Protein AF-A0A4R9WCB1-F1 (afdb_monomer_lite)

Foldseek 3Di:
DPPFPDWFWFADPQQFWIKIWGHDPVWIKIATLGGHPDHDDGCCGGPVCVVVSVVSDDPPRIDID

Secondary structure (DSSP, 8-state):
----SEEEEEE-TTS-EEEEEEEETTEEEEEEEEE-SSPPPHHIIIIISHHHHHHT--TT--EE-

Structure (mmCIF, N/CA/C/O backbone):
data_AF-A0A4R9WCB1-F1
#
_entry.id   AF-A0A4R9WCB1-F1
#
loop_
_atom_site.group_PDB
_atom_site.id
_atom_site.type_symbol
_atom_site.label_atom_id
_atom_site.label_alt_id
_atom_site.label_comp_id
_atom_site.label_asym_id
_atom_site.label_entity_id
_atom_site.label_seq_id
_atom_site.pdbx_PDB_ins_code
_atom_site.Cartn_x
_atom_site.Cartn_y
_atom_site.Cartn_z
_atom_site.occupancy
_atom_site.B_iso_or_equiv
_atom_site.auth_seq_id
_atom_site.auth_comp_id
_atom_site.auth_asym_id
_atom_site.auth_atom_id
_atom_site.pdbx_PDB_model_num
ATOM 1 N N . MET A 1 1 ? 7.333 8.459 -12.998 1.00 58.84 1 MET A N 1
ATOM 2 C CA . MET A 1 1 ? 6.823 7.321 -12.209 1.00 58.84 1 MET A CA 1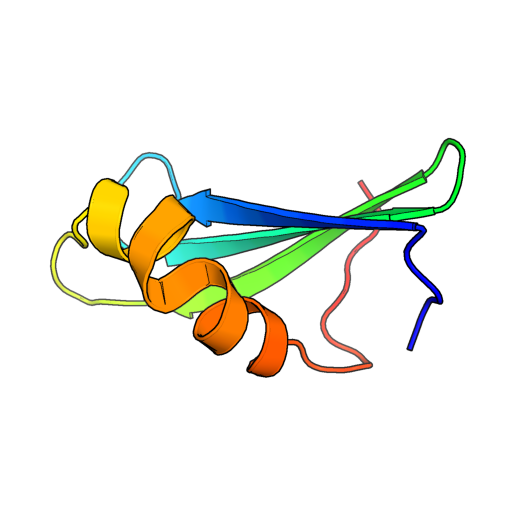
ATOM 3 C C . MET A 1 1 ? 7.303 6.075 -12.918 1.00 58.84 1 MET A C 1
ATOM 5 O O . MET A 1 1 ? 7.157 6.066 -14.139 1.00 58.84 1 MET A O 1
ATOM 9 N N . PRO A 1 2 ? 7.928 5.103 -12.236 1.00 66.25 2 PRO A N 1
ATOM 10 C CA . PRO A 1 2 ? 8.146 3.798 -12.849 1.00 66.25 2 PRO A CA 1
ATOM 11 C C . PRO A 1 2 ? 6.802 3.295 -13.386 1.00 66.25 2 PRO A C 1
ATOM 13 O O . PRO A 1 2 ? 5.768 3.491 -12.738 1.00 66.25 2 PRO A O 1
ATOM 16 N N . ALA A 1 3 ? 6.794 2.762 -14.601 1.00 83.06 3 ALA A N 1
ATOM 17 C CA . ALA A 1 3 ? 5.588 2.189 -15.175 1.00 83.06 3 ALA A CA 1
ATOM 18 C C . ALA A 1 3 ? 5.439 0.782 -14.595 1.00 83.06 3 ALA A C 1
ATOM 20 O O . ALA A 1 3 ? 5.983 -0.164 -15.143 1.00 83.06 3 ALA A O 1
ATOM 21 N N . PHE A 1 4 ? 4.784 0.673 -13.440 1.00 92.06 4 PHE A N 1
ATOM 22 C CA . PHE A 1 4 ? 4.538 -0.623 -12.818 1.00 92.06 4 PHE A CA 1
ATOM 23 C C . PHE A 1 4 ? 3.446 -1.382 -13.569 1.00 92.06 4 PHE A C 1
ATOM 25 O O . PHE A 1 4 ? 2.392 -0.815 -13.867 1.00 92.06 4 PHE A O 1
ATOM 32 N N . ASP A 1 5 ? 3.679 -2.670 -13.798 1.00 92.69 5 ASP A N 1
ATOM 33 C CA . ASP A 1 5 ? 2.696 -3.605 -14.348 1.00 92.69 5 ASP A CA 1
ATOM 34 C C . ASP A 1 5 ? 1.576 -3.881 -13.334 1.00 92.69 5 ASP A C 1
ATOM 36 O O . ASP A 1 5 ? 0.412 -4.069 -13.693 1.00 92.69 5 ASP A O 1
ATOM 40 N N . GLN A 1 6 ? 1.928 -3.873 -12.045 1.00 94.12 6 GLN A N 1
ATOM 41 C CA . GLN A 1 6 ? 1.024 -4.132 -10.930 1.00 94.12 6 GLN A CA 1
ATOM 42 C C . GLN A 1 6 ? 1.417 -3.297 -9.708 1.00 94.12 6 GLN A C 1
ATOM 44 O O . GLN A 1 6 ? 2.599 -3.050 -9.459 1.00 94.12 6 GLN A O 1
ATOM 49 N N . ILE A 1 7 ? 0.411 -2.876 -8.934 1.00 95.44 7 ILE A N 1
ATOM 50 C CA . ILE A 1 7 ? 0.605 -2.253 -7.621 1.00 95.44 7 ILE A CA 1
ATOM 51 C C . ILE A 1 7 ? -0.313 -2.917 -6.595 1.00 95.44 7 ILE A C 1
ATOM 53 O O . ILE A 1 7 ? -1.540 -2.733 -6.634 1.00 95.44 7 ILE A O 1
ATOM 57 N N . ASP A 1 8 ? 0.297 -3.611 -5.643 1.00 96.69 8 ASP A N 1
ATOM 58 C CA . ASP A 1 8 ? -0.387 -4.194 -4.494 1.00 96.69 8 ASP A CA 1
ATOM 59 C C . ASP A 1 8 ? -0.406 -3.215 -3.324 1.00 96.69 8 ASP A C 1
ATOM 61 O O . ASP A 1 8 ? 0.508 -2.407 -3.145 1.00 96.69 8 ASP A O 1
ATOM 65 N N . VAL A 1 9 ? -1.481 -3.277 -2.543 1.00 97.31 9 VAL A N 1
ATOM 66 C CA . VAL A 1 9 ? -1.687 -2.471 -1.338 1.00 97.31 9 VAL A CA 1
ATOM 67 C C . VAL A 1 9 ? -1.733 -3.433 -0.169 1.00 97.31 9 VAL A C 1
ATOM 69 O O . VAL A 1 9 ? -2.522 -4.371 -0.196 1.00 97.31 9 VAL A O 1
ATOM 72 N N . THR A 1 10 ? -0.910 -3.201 0.846 1.00 96.88 10 THR A N 1
ATOM 73 C CA . THR A 1 10 ? -0.923 -4.025 2.055 1.00 96.88 10 THR A CA 1
ATOM 74 C C . THR A 1 10 ? -0.666 -3.202 3.304 1.00 96.88 10 THR A C 1
ATOM 76 O O . THR A 1 10 ? -0.160 -2.076 3.239 1.00 96.88 10 THR A O 1
ATOM 79 N N . LEU A 1 11 ? -1.028 -3.758 4.452 1.00 96.62 11 LEU A N 1
ATOM 80 C CA . LEU A 1 11 ? -0.688 -3.200 5.747 1.00 96.62 11 LEU A CA 1
ATOM 81 C C . LEU A 1 11 ? 0.698 -3.651 6.221 1.00 96.62 11 LEU A C 1
ATOM 83 O O . LEU A 1 11 ? 1.171 -4.747 5.934 1.00 96.62 11 LEU A O 1
ATOM 87 N N . THR A 1 12 ? 1.349 -2.801 7.009 1.00 96.12 12 THR A N 1
ATOM 88 C CA . THR A 1 12 ? 2.465 -3.230 7.859 1.00 96.12 12 THR A CA 1
ATOM 89 C C . THR A 1 12 ? 1.991 -4.266 8.884 1.00 96.12 12 THR A C 1
ATOM 91 O O . THR A 1 12 ? 0.808 -4.328 9.215 1.00 96.12 12 THR A O 1
ATOM 94 N N . GLU A 1 13 ? 2.912 -5.058 9.440 1.00 94.31 13 GLU A N 1
ATOM 95 C CA . GLU A 1 13 ? 2.582 -6.103 10.429 1.00 94.31 13 GLU A CA 1
ATOM 96 C C . GLU A 1 13 ? 1.840 -5.561 11.662 1.00 94.31 13 GLU A C 1
ATOM 98 O O . GLU A 1 13 ? 0.959 -6.224 12.203 1.00 94.31 13 GLU A O 1
ATOM 103 N N . ASP A 1 14 ? 2.152 -4.329 12.074 1.00 95.19 14 ASP A N 1
ATOM 104 C CA . ASP A 1 14 ? 1.477 -3.629 13.173 1.00 95.19 14 ASP A CA 1
ATOM 105 C C . ASP A 1 14 ? 0.115 -3.025 12.780 1.00 95.19 14 ASP A C 1
ATOM 107 O O . ASP A 1 14 ? -0.517 -2.364 13.600 1.00 95.19 14 ASP A O 1
ATOM 111 N N . ARG A 1 15 ? -0.328 -3.221 11.530 1.00 95.62 15 ARG A N 1
ATOM 112 C CA . ARG A 1 15 ? -1.564 -2.696 10.925 1.00 95.62 15 ARG A CA 1
ATOM 113 C C . ARG A 1 15 ? -1.710 -1.180 10.976 1.00 95.62 15 ARG A C 1
ATOM 115 O O . ARG A 1 15 ? -2.815 -0.665 10.846 1.00 95.62 15 ARG A O 1
ATOM 122 N N . LYS A 1 16 ? -0.620 -0.437 11.154 1.00 97.19 16 LYS A N 1
ATOM 123 C CA . LYS A 1 16 ? -0.663 1.028 11.281 1.00 97.19 16 LYS A CA 1
ATOM 124 C C . LYS A 1 16 ? -0.122 1.761 10.067 1.00 97.19 16 LYS A C 1
ATOM 126 O O . LYS A 1 16 ? -0.326 2.962 9.949 1.00 97.19 16 LYS A O 1
ATOM 131 N N . GLY A 1 17 ? 0.562 1.087 9.157 1.00 96.88 17 GLY A N 1
ATOM 132 C CA . GLY A 1 17 ? 1.106 1.671 7.939 1.00 96.88 17 GLY A CA 1
ATOM 133 C C . GLY A 1 17 ? 0.486 1.047 6.700 1.00 96.88 17 GLY A C 1
ATOM 134 O O . GLY A 1 17 ? 0.233 -0.151 6.677 1.00 96.88 17 GLY A O 1
ATOM 135 N N . VAL A 1 18 ? 0.290 1.852 5.656 1.00 97.69 18 VAL A N 1
ATOM 136 C CA . VAL A 1 18 ? -0.095 1.352 4.328 1.00 97.69 18 VAL A CA 1
ATOM 137 C C . VAL A 1 18 ? 1.133 1.356 3.431 1.00 97.69 18 VAL A C 1
ATOM 139 O O . VAL A 1 18 ? 1.781 2.394 3.242 1.00 97.69 18 VAL A O 1
ATOM 142 N N . LEU A 1 19 ? 1.443 0.188 2.886 1.00 97.81 19 LEU A N 1
ATOM 143 C CA . LEU A 1 19 ? 2.529 -0.069 1.958 1.00 97.81 19 LEU A CA 1
ATOM 144 C C . LEU A 1 19 ? 1.971 -0.313 0.559 1.00 97.81 19 LEU A C 1
ATOM 146 O O . LEU A 1 19 ? 0.939 -0.960 0.388 1.00 97.81 19 LEU A O 1
ATOM 150 N N . LEU A 1 20 ? 2.691 0.187 -0.436 1.00 97.62 20 LEU A N 1
ATOM 151 C CA . LEU A 1 20 ? 2.494 -0.144 -1.834 1.00 97.62 20 LEU A CA 1
ATOM 152 C C . LEU A 1 20 ? 3.683 -0.959 -2.326 1.00 97.62 20 LEU A C 1
ATOM 154 O O . LEU A 1 20 ? 4.826 -0.522 -2.170 1.00 97.62 20 LEU A O 1
ATOM 158 N N . TYR A 1 21 ? 3.398 -2.091 -2.959 1.00 97.31 21 TYR A N 1
ATOM 159 C CA . TYR A 1 21 ? 4.381 -2.892 -3.678 1.00 97.31 21 TYR A CA 1
ATOM 160 C C . TYR A 1 21 ? 4.170 -2.702 -5.175 1.00 97.31 21 TYR A C 1
ATOM 162 O O . TYR A 1 21 ? 3.116 -3.052 -5.697 1.00 97.31 21 TYR A O 1
ATOM 170 N N . GLY A 1 22 ? 5.144 -2.094 -5.846 1.00 96.31 22 GLY A N 1
ATOM 171 C CA . GLY A 1 22 ? 5.144 -1.883 -7.290 1.00 96.31 22 GLY A CA 1
ATOM 172 C C . GLY A 1 22 ? 6.010 -2.927 -7.983 1.00 96.31 22 GLY A C 1
ATOM 173 O O . GLY A 1 22 ? 7.149 -3.145 -7.570 1.00 96.31 22 GLY A O 1
ATOM 174 N N . TYR A 1 23 ? 5.482 -3.542 -9.036 1.00 95.81 23 TYR A N 1
ATOM 175 C CA . TYR A 1 23 ? 6.165 -4.577 -9.813 1.00 95.81 23 TYR A CA 1
ATOM 176 C C . TYR A 1 23 ? 6.470 -4.059 -11.222 1.00 95.81 23 TYR A C 1
ATOM 178 O O . TYR A 1 23 ? 5.577 -3.540 -11.889 1.00 95.81 23 TYR A O 1
ATOM 186 N N . ASP A 1 24 ? 7.727 -4.172 -11.651 1.00 94.00 24 ASP A N 1
ATOM 187 C CA . ASP A 1 24 ? 8.217 -3.813 -12.993 1.00 94.00 24 ASP A CA 1
ATOM 188 C C . ASP A 1 24 ? 9.109 -4.959 -13.493 1.00 94.00 24 ASP A C 1
ATOM 190 O O . ASP A 1 24 ? 10.298 -5.045 -13.155 1.00 94.00 24 ASP A O 1
ATOM 194 N N . GLY A 1 25 ? 8.499 -5.915 -14.202 1.00 91.06 25 GLY A N 1
ATOM 195 C CA . GLY A 1 25 ? 9.143 -7.175 -14.576 1.00 91.06 25 GLY A CA 1
ATOM 196 C C . GLY A 1 25 ? 9.657 -7.972 -13.367 1.00 91.06 25 GLY A C 1
ATOM 197 O O . GLY A 1 25 ? 8.881 -8.454 -12.547 1.00 91.06 25 GLY A O 1
ATOM 198 N N . GLU A 1 26 ? 10.980 -8.126 -13.261 1.00 91.38 26 GLU A N 1
ATOM 199 C CA . GLU A 1 26 ? 11.644 -8.853 -12.161 1.00 91.38 26 GLU A CA 1
ATOM 200 C C . GLU A 1 26 ? 11.964 -7.965 -10.947 1.00 91.38 26 GLU A C 1
ATOM 202 O O . GLU A 1 26 ? 12.550 -8.423 -9.964 1.00 91.38 26 GLU A O 1
ATOM 207 N N . HIS A 1 27 ? 11.621 -6.679 -11.004 1.00 94.44 27 HIS A N 1
ATOM 208 C CA . HIS A 1 27 ? 11.932 -5.729 -9.949 1.00 94.44 27 HIS A CA 1
ATOM 209 C C . HIS A 1 27 ? 10.726 -5.454 -9.061 1.00 94.44 27 HIS A C 1
ATOM 211 O O . HIS A 1 27 ? 9.621 -5.204 -9.541 1.00 94.44 27 HIS A O 1
ATOM 217 N N . ILE A 1 28 ? 10.979 -5.426 -7.754 1.00 95.50 28 ILE A N 1
ATOM 218 C CA . ILE A 1 28 ? 9.990 -5.071 -6.742 1.00 95.50 28 ILE A CA 1
ATOM 219 C C . ILE A 1 28 ? 10.408 -3.751 -6.106 1.00 95.50 28 ILE A C 1
ATOM 221 O O . ILE A 1 28 ? 11.571 -3.536 -5.759 1.00 95.50 28 ILE A O 1
ATOM 225 N N . TYR A 1 29 ? 9.438 -2.862 -5.949 1.00 96.31 29 TYR A N 1
ATOM 226 C CA . TYR A 1 29 ? 9.600 -1.565 -5.321 1.00 96.31 29 TYR A CA 1
ATOM 227 C C . TYR A 1 29 ? 8.612 -1.428 -4.174 1.00 96.31 29 TYR A C 1
ATOM 229 O O . TYR A 1 29 ? 7.488 -1.913 -4.249 1.00 96.31 29 TYR A O 1
ATOM 237 N N . LEU A 1 30 ? 9.018 -0.721 -3.128 1.00 97.12 30 LEU A N 1
ATOM 238 C CA . LEU A 1 30 ? 8.226 -0.466 -1.938 1.00 97.12 30 LEU A CA 1
ATOM 239 C C . LEU A 1 30 ? 8.068 1.034 -1.716 1.00 97.12 30 LEU A C 1
ATOM 241 O O . LEU A 1 30 ? 9.023 1.802 -1.843 1.00 97.12 30 LEU A O 1
ATOM 245 N N . GLN A 1 31 ? 6.871 1.447 -1.319 1.00 96.56 31 GLN A N 1
ATOM 246 C CA . GLN A 1 31 ? 6.616 2.787 -0.807 1.00 96.56 31 GLN A CA 1
ATOM 247 C C . GLN A 1 31 ? 5.611 2.738 0.342 1.00 96.56 31 GLN A C 1
ATOM 249 O O . GLN A 1 31 ? 4.540 2.157 0.210 1.00 96.56 31 GLN A O 1
ATOM 254 N N . ARG A 1 32 ? 5.908 3.414 1.456 1.00 96.81 32 ARG A N 1
ATOM 255 C CA . ARG A 1 32 ? 4.901 3.694 2.488 1.00 96.81 32 ARG A CA 1
ATOM 256 C C . ARG A 1 32 ? 4.142 4.959 2.113 1.00 96.81 32 ARG A C 1
ATOM 258 O O . ARG A 1 32 ? 4.748 6.019 1.980 1.00 96.81 32 ARG A O 1
ATOM 265 N N . VAL A 1 33 ? 2.824 4.857 1.990 1.00 96.88 33 VAL A N 1
ATOM 266 C CA . VAL A 1 33 ? 1.960 5.994 1.625 1.00 96.88 33 VAL A CA 1
ATOM 267 C C . VAL A 1 33 ? 1.158 6.542 2.796 1.00 96.88 33 VAL A C 1
ATOM 269 O O . VAL A 1 33 ? 0.604 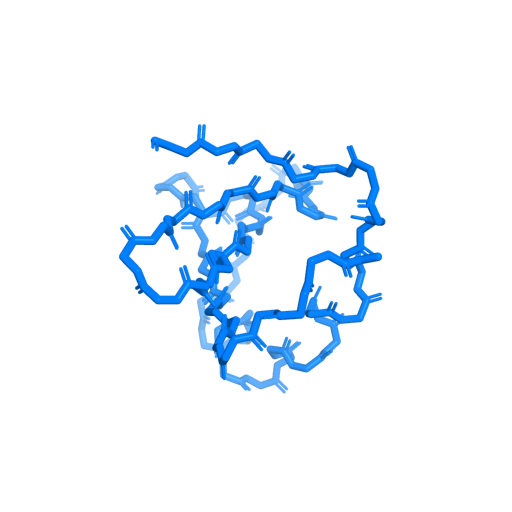7.636 2.703 1.00 96.88 33 VAL A O 1
ATOM 272 N N . HIS A 1 34 ? 1.110 5.815 3.913 1.00 97.00 34 HIS A N 1
ATOM 273 C CA . HIS A 1 34 ? 0.405 6.256 5.108 1.00 97.00 34 HIS A CA 1
ATOM 274 C C . H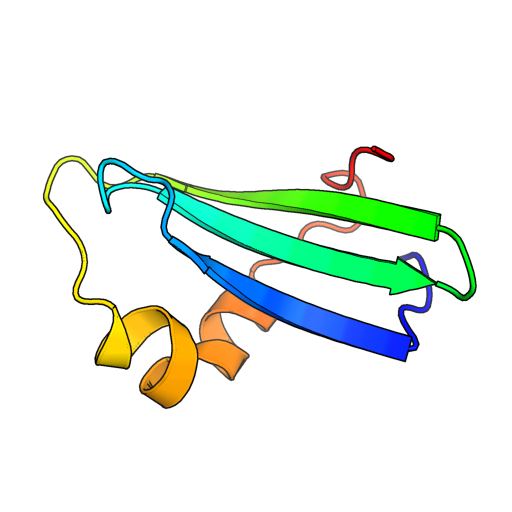IS A 1 34 ? 0.980 5.646 6.385 1.00 97.00 34 HIS A C 1
ATOM 276 O O . HIS A 1 34 ? 1.512 4.535 6.367 1.00 97.00 34 HIS A O 1
ATOM 282 N N . GLN A 1 35 ? 0.837 6.385 7.485 1.00 96.56 35 GLN A N 1
ATOM 283 C CA . GLN A 1 35 ? 1.098 5.944 8.848 1.00 96.56 35 GLN A CA 1
ATOM 284 C C . GLN A 1 35 ? -0.015 6.499 9.743 1.00 96.56 35 GLN A C 1
ATOM 286 O O . GLN A 1 35 ? -0.245 7.707 9.770 1.00 96.56 35 GLN A O 1
ATOM 291 N N . SER A 1 36 ? -0.667 5.607 10.471 1.00 94.88 36 SER A N 1
ATOM 292 C CA . SER A 1 36 ? -1.716 5.866 11.443 1.00 94.88 36 SER A CA 1
ATOM 293 C C . SER A 1 36 ? -1.181 5.651 12.860 1.00 94.88 36 SER A C 1
ATOM 295 O O . SER A 1 36 ? -0.241 4.883 13.086 1.00 94.88 36 SER A O 1
ATOM 297 N N . GLU A 1 37 ? -1.785 6.330 13.832 1.00 94.75 37 GLU A N 1
ATOM 298 C CA . GLU A 1 37 ? -1.530 6.101 15.260 1.00 94.75 37 GLU A CA 1
ATOM 299 C C . GLU A 1 37 ? -2.318 4.884 15.782 1.00 94.75 37 GLU A C 1
ATOM 301 O O . GLU A 1 37 ? -1.878 4.187 16.708 1.00 94.75 37 GLU A O 1
ATOM 306 N N . THR A 1 38 ? -3.451 4.582 15.141 1.00 94.19 38 THR A N 1
ATOM 307 C CA . THR A 1 38 ? -4.344 3.456 15.445 1.00 94.19 38 THR A CA 1
ATOM 308 C C . THR A 1 38 ? -4.291 2.389 14.361 1.00 94.19 38 THR A C 1
ATOM 310 O O . THR A 1 38 ? -3.973 2.684 13.208 1.00 94.19 38 THR A O 1
ATOM 313 N N . GLU A 1 39 ? -4.619 1.151 14.729 1.00 95.88 39 GLU A N 1
ATOM 314 C CA . GLU A 1 39 ? -4.726 0.053 13.766 1.00 95.88 39 GLU A CA 1
ATOM 315 C C . GLU A 1 39 ? -5.769 0.361 12.689 1.00 95.88 39 GLU A C 1
ATOM 317 O O . GLU A 1 39 ? -6.812 0.966 12.952 1.00 95.88 39 GLU A O 1
ATOM 322 N N . LEU A 1 40 ? -5.447 -0.051 11.470 1.00 95.00 40 LEU A N 1
ATOM 323 C CA . LEU A 1 40 ? -6.273 0.058 10.284 1.00 95.00 40 LEU A CA 1
ATOM 324 C C . LEU A 1 40 ? -6.916 -1.296 9.990 1.00 95.00 40 LEU A C 1
ATOM 326 O O . LEU A 1 40 ? -6.343 -2.357 10.250 1.00 95.00 40 LEU A O 1
ATOM 330 N N . ASP A 1 41 ? -8.110 -1.244 9.416 1.00 95.06 41 ASP A N 1
ATOM 331 C CA . ASP A 1 41 ? -8.822 -2.428 8.960 1.00 95.06 41 ASP A CA 1
ATOM 332 C C . ASP A 1 41 ? -8.256 -2.924 7.619 1.00 95.06 41 ASP A C 1
ATOM 334 O O . ASP A 1 41 ? -8.137 -2.155 6.659 1.00 95.06 41 ASP A O 1
ATOM 338 N N . ALA A 1 42 ? -7.898 -4.209 7.560 1.00 91.62 42 ALA A N 1
ATOM 339 C CA . ALA A 1 42 ? -7.241 -4.805 6.398 1.00 91.62 42 ALA A CA 1
ATOM 340 C C . ALA A 1 42 ? -8.165 -4.861 5.176 1.00 91.62 42 ALA A C 1
ATOM 342 O O . ALA A 1 42 ? -7.762 -4.440 4.095 1.00 91.62 42 ALA A O 1
ATOM 343 N N . ASP A 1 43 ? -9.422 -5.278 5.347 1.00 94.12 43 ASP A N 1
ATOM 344 C CA . ASP A 1 43 ? -10.388 -5.361 4.243 1.00 94.12 43 ASP A CA 1
ATOM 345 C C . ASP A 1 43 ? -10.673 -3.974 3.648 1.00 94.12 43 ASP A C 1
ATOM 347 O O . ASP A 1 43 ? -10.819 -3.794 2.432 1.00 94.12 43 ASP A O 1
ATOM 351 N N . THR A 1 44 ? -10.701 -2.950 4.500 1.00 91.56 44 THR A N 1
ATOM 352 C CA . THR A 1 44 ? -10.834 -1.566 4.057 1.00 91.56 44 THR A CA 1
ATOM 353 C C . THR A 1 44 ? -9.618 -1.132 3.242 1.00 91.56 44 THR A C 1
ATOM 355 O O . THR A 1 44 ? -9.785 -0.595 2.151 1.00 91.56 44 THR A O 1
ATOM 358 N N . VAL A 1 45 ? -8.397 -1.362 3.729 1.00 94.00 45 VAL A N 1
ATOM 359 C CA . VAL A 1 45 ? -7.169 -0.885 3.070 1.00 94.00 45 VAL A CA 1
ATOM 360 C C . VAL A 1 45 ? -6.844 -1.659 1.791 1.00 94.00 45 VAL A C 1
ATOM 362 O O . VAL A 1 45 ? -6.545 -1.044 0.766 1.00 94.00 45 VAL A O 1
ATOM 365 N N . GLU A 1 46 ? -6.908 -2.986 1.835 1.00 91.44 46 GLU A N 1
ATOM 366 C CA . GLU A 1 46 ? -6.416 -3.871 0.772 1.00 91.44 46 GLU A CA 1
ATOM 367 C C . GLU A 1 46 ? -7.466 -4.142 -0.314 1.00 91.44 46 GLU A C 1
ATOM 369 O O . GLU A 1 46 ? -7.110 -4.458 -1.450 1.00 91.44 46 GLU A O 1
ATOM 374 N N . VAL A 1 47 ? -8.757 -3.961 -0.003 1.00 90.12 47 VAL A N 1
ATOM 375 C CA . VAL A 1 47 ? -9.860 -4.251 -0.936 1.00 90.12 47 VAL A CA 1
ATOM 376 C C . VAL A 1 47 ? -10.695 -3.007 -1.221 1.00 90.12 47 VAL A C 1
ATOM 378 O O . VAL A 1 47 ? -10.753 -2.549 -2.363 1.00 90.12 47 VAL A O 1
ATOM 381 N N . THR A 1 48 ? -11.330 -2.436 -0.196 1.00 91.56 48 THR A N 1
ATOM 382 C CA . 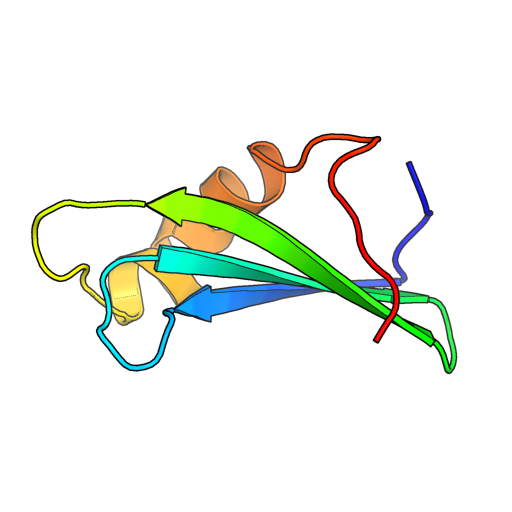THR A 1 48 ? -12.362 -1.398 -0.382 1.00 91.56 48 THR A CA 1
ATOM 383 C C . THR A 1 48 ? -11.777 -0.074 -0.878 1.00 91.56 48 THR A C 1
ATOM 385 O O . THR A 1 48 ? -12.295 0.540 -1.810 1.00 91.56 48 THR A O 1
ATOM 388 N N . GLU A 1 49 ? -10.673 0.364 -0.278 1.00 94.00 49 GLU A N 1
ATOM 389 C CA . GLU A 1 49 ? -10.005 1.634 -0.558 1.00 94.00 49 GLU A CA 1
ATOM 390 C C . GLU A 1 49 ? -8.662 1.457 -1.286 1.00 94.00 49 GLU A C 1
ATOM 392 O O . GLU A 1 49 ? -7.907 2.420 -1.427 1.00 94.00 49 GLU A O 1
ATOM 397 N N . ALA A 1 50 ? -8.352 0.268 -1.810 1.00 92.19 50 ALA A N 1
ATOM 398 C CA . ALA A 1 50 ? -7.060 -0.004 -2.449 1.00 92.19 50 ALA A CA 1
ATOM 399 C C . ALA A 1 50 ? -6.705 1.030 -3.537 1.00 92.19 50 ALA A C 1
ATOM 401 O O . ALA A 1 50 ? -5.589 1.545 -3.598 1.00 92.19 50 ALA A O 1
ATOM 402 N N . SER A 1 51 ? -7.676 1.416 -4.369 1.00 93.69 51 SER A N 1
ATOM 403 C CA . SER A 1 51 ? -7.476 2.426 -5.419 1.00 93.69 51 SER A CA 1
ATOM 404 C C . SER A 1 51 ? -7.144 3.820 -4.873 1.00 93.69 51 SER A C 1
ATOM 406 O O . SER A 1 51 ? -6.341 4.533 -5.474 1.00 93.69 51 SER A O 1
ATOM 408 N N . LYS A 1 52 ? -7.707 4.203 -3.722 1.00 94.94 52 LYS A N 1
ATOM 409 C CA . LYS A 1 52 ? -7.386 5.465 -3.035 1.00 94.94 52 LYS A CA 1
ATOM 410 C C . LYS A 1 52 ? -5.940 5.449 -2.545 1.00 94.94 52 LYS A C 1
ATOM 412 O O . LYS A 1 52 ? -5.217 6.417 -2.758 1.00 94.94 52 LYS A O 1
ATOM 417 N N . TRP A 1 53 ? -5.495 4.339 -1.955 1.00 95.69 53 TRP A N 1
ATOM 418 C CA . TRP A 1 53 ? -4.118 4.204 -1.475 1.00 95.69 53 TRP A CA 1
ATOM 419 C C . TRP A 1 53 ? -3.093 4.211 -2.607 1.00 95.69 53 TRP A C 1
ATOM 421 O O . TRP A 1 53 ? -2.079 4.897 -2.490 1.00 95.69 53 TRP A O 1
ATOM 431 N N . ARG A 1 54 ? -3.384 3.555 -3.739 1.00 94.62 54 ARG A N 1
ATOM 432 C CA . ARG A 1 54 ?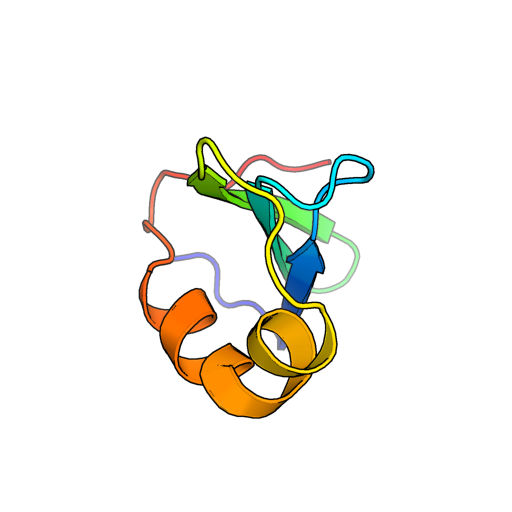 -2.554 3.647 -4.955 1.00 94.62 54 ARG A CA 1
ATOM 433 C C . ARG A 1 54 ? -2.402 5.093 -5.438 1.00 94.62 54 ARG A C 1
ATOM 435 O O . ARG A 1 54 ? -1.310 5.494 -5.824 1.00 94.62 54 ARG A O 1
ATOM 442 N N . GLY A 1 55 ? -3.471 5.889 -5.364 1.00 93.38 55 GLY A N 1
ATOM 443 C CA . GLY A 1 55 ? -3.453 7.312 -5.720 1.00 93.38 55 GLY A CA 1
ATOM 444 C C . GLY A 1 55 ? -2.558 8.185 -4.831 1.00 93.38 55 GLY A C 1
ATOM 445 O O . GLY A 1 55 ? -2.147 9.260 -5.260 1.00 93.38 55 GLY A O 1
ATOM 446 N N . ASN A 1 56 ? -2.208 7.720 -3.627 1.00 94.81 56 ASN A N 1
ATOM 447 C CA . ASN A 1 56 ? -1.312 8.431 -2.710 1.00 94.81 56 ASN A CA 1
ATOM 448 C C . ASN A 1 56 ? 0.177 8.162 -2.983 1.00 94.81 56 ASN A C 1
ATOM 450 O O . ASN A 1 56 ? 1.033 8.718 -2.289 1.00 94.81 56 ASN A O 1
ATOM 454 N N . ALA A 1 57 ? 0.503 7.317 -3.966 1.00 93.56 57 ALA A N 1
ATOM 455 C CA . ALA A 1 57 ? 1.879 7.066 -4.363 1.00 93.56 57 ALA A CA 1
ATOM 456 C C . ALA A 1 57 ? 2.566 8.359 -4.822 1.00 93.56 57 ALA A C 1
ATOM 458 O O . ALA A 1 57 ? 2.071 9.086 -5.685 1.00 93.56 57 ALA A O 1
ATOM 459 N N . LYS A 1 58 ? 3.759 8.619 -4.290 1.00 93.50 58 LYS A N 1
ATOM 460 C CA . LYS A 1 58 ? 4.638 9.695 -4.749 1.00 93.50 58 LYS A CA 1
ATOM 461 C C . LYS A 1 58 ? 5.612 9.157 -5.783 1.00 93.50 58 LYS A C 1
ATOM 463 O O . LYS A 1 58 ? 6.111 8.038 -5.662 1.00 93.50 58 LYS A O 1
ATOM 468 N N . VAL A 1 59 ? 5.888 9.962 -6.806 1.00 90.12 59 VAL A N 1
ATOM 469 C CA . VAL A 1 59 ? 6.744 9.579 -7.941 1.00 90.12 59 VAL A CA 1
ATOM 470 C C . VAL A 1 59 ? 8.171 9.238 -7.498 1.00 90.12 59 VAL A C 1
ATOM 472 O O . VAL A 1 59 ? 8.784 8.347 -8.077 1.00 90.12 59 VAL A O 1
ATOM 475 N N . ASP A 1 60 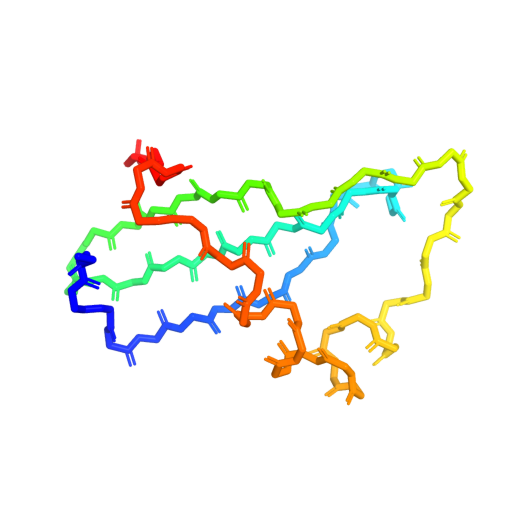? 8.667 9.927 -6.477 1.00 91.56 60 ASP A N 1
ATOM 476 C CA . ASP A 1 60 ? 10.012 9.845 -5.904 1.00 91.56 60 ASP A CA 1
ATOM 477 C C . ASP A 1 60 ? 10.085 9.020 -4.606 1.00 91.56 60 ASP A C 1
ATOM 479 O O . ASP A 1 60 ? 11.166 8.832 -4.057 1.00 91.56 60 ASP A O 1
ATOM 483 N N . GLY A 1 61 ? 8.955 8.500 -4.117 1.00 92.44 61 GLY A N 1
ATOM 484 C CA . GLY A 1 61 ? 8.875 7.766 -2.849 1.00 92.44 61 GLY A CA 1
ATOM 485 C C . GLY A 1 61 ? 9.177 6.266 -2.936 1.00 92.44 61 GLY A C 1
ATOM 486 O O . GLY A 1 61 ? 9.078 5.573 -1.926 1.00 92.44 61 GLY A O 1
ATOM 487 N N . TRP A 1 62 ? 9.490 5.747 -4.124 1.00 95.25 62 TRP A N 1
ATOM 488 C CA . TRP A 1 62 ? 9.699 4.317 -4.361 1.00 95.25 62 TRP A CA 1
ATOM 489 C C . TRP A 1 62 ? 11.136 3.888 -4.071 1.00 95.25 62 TRP A C 1
ATOM 491 O O . TRP A 1 62 ? 12.086 4.457 -4.607 1.00 95.25 62 TRP A O 1
ATOM 501 N N . VAL A 1 63 ? 11.287 2.826 -3.282 1.00 95.69 63 VAL A N 1
ATOM 502 C CA . VAL A 1 63 ? 12.571 2.196 -2.958 1.00 95.69 63 VAL A CA 1
ATOM 503 C C . VAL A 1 63 ? 12.598 0.797 -3.558 1.00 95.69 63 VAL A C 1
ATOM 505 O O . VAL A 1 63 ? 11.684 0.016 -3.322 1.00 95.69 63 VAL A O 1
ATOM 508 N N . LYS A 1 64 ? 13.628 0.475 -4.342 1.00 95.12 64 LYS A N 1
ATOM 509 C CA . LYS A 1 64 ? 13.816 -0.876 -4.890 1.00 95.12 64 LYS A CA 1
ATOM 510 C C . LYS A 1 64 ? 14.223 -1.842 -3.769 1.00 95.12 64 LYS A C 1
ATOM 512 O O . LYS A 1 64 ? 15.097 -1.483 -2.977 1.00 95.12 64 LYS A O 1
ATOM 517 N N . LEU A 1 65 ? 13.589 -3.014 -3.710 1.00 93.81 65 LEU A N 1
ATOM 518 C CA . LEU A 1 65 ? 13.918 -4.101 -2.778 1.00 93.81 65 LEU A CA 1
ATOM 519 C C . LEU A 1 65 ? 14.979 -5.051 -3.347 1.00 93.81 65 LEU A C 1
ATOM 521 O O . LEU A 1 65 ? 15.083 -5.152 -4.593 1.00 93.81 65 LEU A O 1
#

pLDDT: mean 93.54, std 6.07, range [58.84, 97.81]

Radius of gyration: 11.41 Å; chains: 1; bounding box: 26×19×31 Å

Sequence (65 aa):
MPAFDQIDVTLTEDRKGVLLYGYDGEHIYLQRVHQSETELDADTVEVTEASKWRGNAKVDGWVKL